Protein AF-A0A529SSW5-F1 (afdb_monomer_lite)

pLDDT: mean 92.97, std 4.86, range [81.88, 98.31]

Sequence (68 aa):
IHGGSQAAAVPGVAEVQFCVEPNTPIVRKGDYRDRMGHVIAASPDRVRTEAIIQRAVNLISWSISPFP

Secondary structure (DSSP, 8-state):
-BSHHHHHTSTTEEEEEESS-TT------SSGGG--EEEEE--SSHHHHHHHHHHHHHH-B---PPP-

Radius of gyration: 13.63 Å; chains: 1; bounding box: 31×20×36 Å

Structure (mmCIF, N/CA/C/O backbone):
data_AF-A0A529SSW5-F1
#
_entry.id   AF-A0A529SSW5-F1
#
loop_
_atom_site.group_PDB
_atom_site.id
_atom_site.type_symbol
_atom_site.label_atom_id
_atom_site.label_alt_id
_atom_site.label_comp_id
_atom_site.label_asym_id
_atom_site.label_entity_id
_atom_site.label_seq_id
_atom_site.pdbx_PDB_ins_code
_atom_site.Cartn_x
_atom_site.Cartn_y
_atom_site.Cartn_z
_atom_site.occupancy
_atom_site.B_iso_or_equiv
_atom_site.auth_seq_id
_atom_site.auth_comp_id
_atom_site.auth_asym_id
_atom_site.auth_atom_id
_atom_site.pdbx_PDB_model_num
ATOM 1 N N . ILE A 1 1 ? -9.240 7.967 3.008 1.00 87.44 1 ILE A N 1
ATOM 2 C CA . ILE A 1 1 ? -8.043 7.484 2.276 1.00 87.44 1 ILE A CA 1
ATOM 3 C C . ILE A 1 1 ? -8.093 8.116 0.901 1.00 87.44 1 ILE A C 1
ATOM 5 O O . ILE A 1 1 ? -9.135 8.018 0.261 1.00 87.44 1 ILE A O 1
ATOM 9 N N . HIS A 1 2 ? -7.031 8.786 0.467 1.00 91.56 2 HIS A N 1
ATOM 10 C CA . HIS A 1 2 ? -6.961 9.400 -0.860 1.00 91.56 2 HIS A CA 1
ATOM 11 C C . HIS A 1 2 ? -5.685 8.962 -1.578 1.00 91.56 2 HIS A C 1
ATOM 13 O O . HIS A 1 2 ? -4.743 8.493 -0.943 1.00 91.56 2 HIS A O 1
ATOM 19 N N . GLY A 1 3 ? -5.658 9.095 -2.905 1.00 92.88 3 GLY A N 1
ATOM 20 C CA . GLY A 1 3 ? -4.445 8.836 -3.682 1.00 92.88 3 GLY A CA 1
ATOM 21 C C . GLY A 1 3 ? -4.226 7.387 -4.115 1.00 92.88 3 GLY A C 1
ATOM 22 O O . GLY A 1 3 ? -3.290 7.119 -4.859 1.00 92.88 3 GLY A O 1
ATOM 23 N N . GLY A 1 4 ? -5.083 6.448 -3.696 1.00 94.25 4 GLY A N 1
ATOM 24 C CA . GLY A 1 4 ? -4.946 5.029 -4.040 1.00 94.25 4 GLY A CA 1
ATOM 25 C C . GLY A 1 4 ? -4.996 4.757 -5.545 1.00 94.25 4 GLY A C 1
ATOM 26 O O . GLY A 1 4 ? -4.139 4.056 -6.075 1.00 94.25 4 GLY A O 1
ATOM 27 N N . SER A 1 5 ? -5.947 5.371 -6.254 1.00 94.81 5 SER A N 1
ATOM 28 C CA . SER A 1 5 ? -6.048 5.251 -7.713 1.00 94.81 5 SER A CA 1
ATOM 29 C C . SER A 1 5 ? -4.852 5.885 -8.427 1.00 94.81 5 SER A C 1
ATOM 31 O O . SER A 1 5 ? -4.362 5.334 -9.407 1.00 94.81 5 SER A O 1
ATOM 33 N N . GLN A 1 6 ? -4.341 7.010 -7.919 1.00 97.12 6 GLN A N 1
ATOM 34 C CA . GLN A 1 6 ? -3.145 7.662 -8.455 1.00 97.12 6 GLN A CA 1
ATOM 35 C C . GLN A 1 6 ? -1.896 6.799 -8.251 1.00 97.12 6 GLN A C 1
ATOM 37 O O . GLN A 1 6 ? -1.087 6.683 -9.165 1.00 97.12 6 GLN A O 1
ATOM 42 N N . ALA A 1 7 ? -1.760 6.161 -7.086 1.00 97.31 7 ALA A N 1
ATOM 43 C CA . ALA A 1 7 ? -0.686 5.217 -6.806 1.00 97.31 7 ALA A CA 1
ATOM 44 C C . ALA A 1 7 ? -0.751 3.992 -7.731 1.00 97.31 7 ALA A C 1
ATOM 46 O O . ALA A 1 7 ? 0.267 3.607 -8.297 1.00 97.31 7 ALA A O 1
ATOM 47 N N . ALA A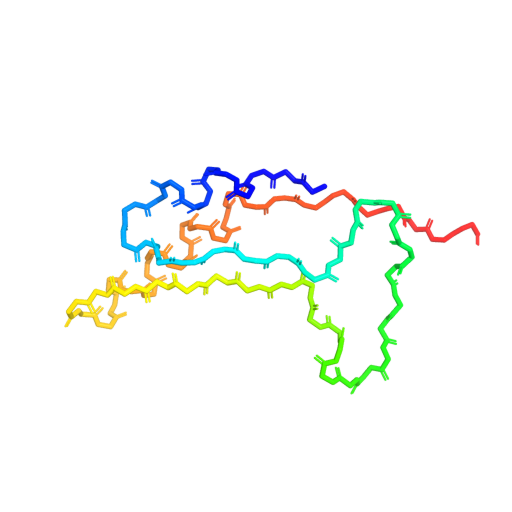 1 8 ? -1.944 3.429 -7.946 1.00 97.38 8 ALA A N 1
ATOM 48 C CA . ALA A 1 8 ? -2.151 2.305 -8.863 1.00 97.38 8 ALA A CA 1
ATOM 49 C C . ALA A 1 8 ? -1.859 2.664 -10.330 1.00 97.38 8 ALA A C 1
ATOM 51 O O . ALA A 1 8 ? -1.474 1.803 -11.113 1.00 97.38 8 ALA A O 1
ATOM 52 N N . ALA A 1 9 ? -2.010 3.938 -10.700 1.00 97.69 9 ALA A N 1
ATOM 53 C CA . ALA A 1 9 ? -1.703 4.433 -12.037 1.00 97.69 9 ALA A CA 1
ATOM 54 C C . ALA A 1 9 ? -0.200 4.686 -12.277 1.00 97.69 9 ALA A C 1
ATOM 56 O O . ALA A 1 9 ? 0.188 5.001 -13.404 1.00 97.69 9 ALA A O 1
ATOM 57 N N . VAL A 1 10 ? 0.663 4.575 -11.256 1.00 97.88 10 VAL A N 1
ATOM 58 C CA . VAL A 1 10 ? 2.112 4.747 -11.433 1.00 97.88 10 VAL A CA 1
ATOM 59 C C . VAL A 1 10 ? 2.667 3.592 -12.283 1.00 97.88 10 VAL A C 1
ATOM 61 O O . VAL A 1 10 ? 2.496 2.428 -11.918 1.00 97.88 10 VAL A O 1
ATOM 64 N N . PRO A 1 11 ? 3.391 3.869 -13.386 1.00 97.38 11 PRO A N 1
ATOM 65 C CA . PRO A 1 11 ? 3.983 2.817 -14.206 1.00 97.38 11 PRO A CA 1
ATOM 66 C C . PRO A 1 11 ? 4.905 1.894 -13.401 1.00 97.38 11 PRO A C 1
ATOM 68 O O . PRO A 1 11 ? 5.821 2.356 -12.717 1.00 97.38 11 PRO A O 1
ATOM 71 N N . GLY A 1 12 ? 4.674 0.586 -13.518 1.00 96.88 12 GLY A N 1
ATOM 72 C CA . GLY A 1 12 ? 5.409 -0.447 -12.785 1.00 96.88 12 GLY A CA 1
ATOM 73 C C . GLY A 1 12 ? 4.785 -0.839 -11.444 1.00 96.88 12 GLY A C 1
ATOM 74 O O . GLY A 1 12 ? 5.293 -1.758 -10.807 1.00 96.88 12 GLY A O 1
ATOM 75 N N . VAL A 1 13 ? 3.686 -0.206 -11.020 1.00 98.12 13 VAL A N 1
ATOM 76 C CA . VAL A 1 13 ? 2.848 -0.716 -9.928 1.00 98.12 13 VAL A CA 1
ATOM 77 C C . VAL A 1 13 ? 1.973 -1.848 -10.460 1.00 98.12 13 VAL A C 1
ATOM 79 O O . VAL A 1 13 ? 1.259 -1.688 -11.445 1.00 98.12 13 VAL A O 1
ATOM 82 N N . ALA A 1 14 ? 2.067 -3.006 -9.814 1.00 97.62 14 ALA A N 1
ATOM 83 C CA . ALA A 1 14 ? 1.271 -4.186 -10.123 1.00 97.62 14 ALA A CA 1
ATOM 84 C C . ALA A 1 14 ? 0.000 -4.250 -9.267 1.00 97.62 14 ALA A C 1
ATOM 86 O O . ALA A 1 14 ? -1.025 -4.740 -9.731 1.00 97.62 14 ALA A O 1
ATOM 87 N N . GLU A 1 15 ? 0.060 -3.753 -8.026 1.00 97.75 15 GLU A N 1
ATOM 88 C CA . GLU A 1 15 ? -1.055 -3.853 -7.087 1.00 97.75 15 GLU A CA 1
ATOM 89 C C . GLU A 1 15 ? -1.040 -2.730 -6.049 1.00 97.75 15 GLU A C 1
ATOM 91 O O . GLU A 1 15 ? 0.016 -2.351 -5.537 1.00 97.75 15 GLU A O 1
ATOM 96 N N . VAL A 1 16 ? -2.232 -2.243 -5.699 1.00 96.62 16 VAL A N 1
ATOM 97 C CA . VAL A 1 16 ? -2.485 -1.409 -4.520 1.00 96.62 16 VAL A CA 1
ATOM 98 C C . VAL A 1 16 ? -3.724 -1.958 -3.825 1.00 96.62 16 VAL A C 1
ATOM 100 O O . VAL A 1 16 ? -4.796 -1.998 -4.428 1.00 96.62 16 VAL A O 1
ATOM 103 N N . GLN A 1 17 ? -3.590 -2.350 -2.561 1.00 94.56 17 GLN A N 1
ATOM 104 C CA . GLN A 1 17 ? -4.703 -2.853 -1.759 1.00 94.56 17 GLN A CA 1
ATOM 105 C C . GLN A 1 17 ? -4.717 -2.189 -0.384 1.00 94.56 17 GLN A C 1
ATOM 107 O O . GLN A 1 17 ? -3.674 -2.005 0.243 1.00 94.56 17 GLN A O 1
ATOM 112 N N . PHE A 1 18 ? -5.912 -1.855 0.100 1.00 91.56 18 PHE A N 1
ATOM 113 C CA . PHE A 1 18 ? -6.137 -1.356 1.454 1.00 91.56 18 PHE A CA 1
ATOM 114 C C . PHE A 1 18 ? -6.981 -2.363 2.231 1.00 91.56 18 PHE A C 1
ATOM 116 O O . PHE A 1 18 ? -8.000 -2.832 1.731 1.00 91.56 18 PHE A O 1
ATOM 123 N N . CYS A 1 19 ? -6.550 -2.684 3.450 1.00 85.81 19 CYS A N 1
ATOM 124 C CA . CYS A 1 19 ? -7.241 -3.622 4.341 1.00 85.81 19 CYS A CA 1
ATOM 125 C C . CYS A 1 19 ? -8.132 -2.909 5.368 1.00 85.81 19 CYS A C 1
ATOM 127 O O . CYS A 1 19 ? -8.754 -3.559 6.202 1.00 85.81 19 CYS A O 1
ATOM 129 N N . VAL A 1 20 ? -8.158 -1.576 5.335 1.00 86.06 20 VAL A N 1
ATOM 130 C CA . VAL A 1 20 ? -8.952 -0.735 6.231 1.00 86.06 20 VAL A CA 1
ATOM 131 C C . VAL A 1 20 ? -9.986 0.033 5.422 1.00 86.06 20 VAL A C 1
ATOM 133 O O . VAL A 1 20 ? -9.670 0.652 4.403 1.00 86.06 20 VAL A O 1
ATOM 136 N N . GLU A 1 21 ? -11.230 -0.008 5.880 1.00 84.25 21 GLU A N 1
ATOM 137 C CA . GLU A 1 21 ? -12.307 0.756 5.268 1.00 84.25 21 GLU A CA 1
ATOM 138 C C . GLU A 1 21 ? -12.284 2.216 5.761 1.00 84.25 21 GLU A C 1
ATOM 140 O O . GLU A 1 21 ? -11.757 2.528 6.838 1.00 84.25 21 GLU A O 1
ATOM 145 N N . PRO A 1 22 ? -12.826 3.164 4.976 1.00 83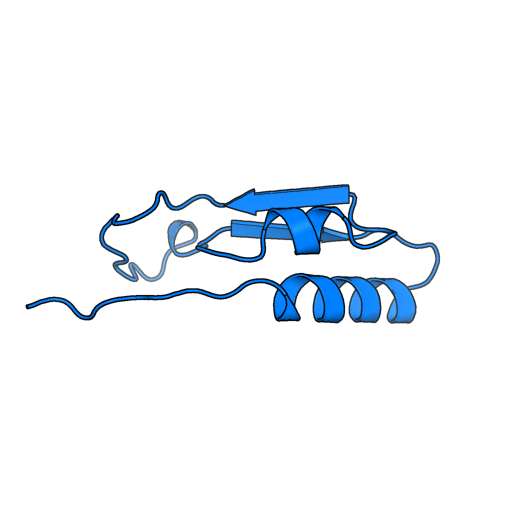.81 22 PRO A N 1
ATOM 146 C CA . PRO A 1 22 ? -13.014 4.533 5.438 1.00 83.81 22 PRO A CA 1
ATOM 147 C C . PRO A 1 22 ? -13.818 4.596 6.746 1.00 83.81 22 PRO A C 1
ATOM 149 O O . PRO A 1 22 ? -14.801 3.882 6.914 1.00 83.81 22 PRO A O 1
ATOM 152 N N . ASN A 1 23 ? -13.428 5.502 7.648 1.00 83.31 23 ASN A N 1
ATOM 153 C CA . ASN A 1 23 ? -14.070 5.733 8.952 1.00 83.31 23 ASN A CA 1
ATOM 154 C C . ASN A 1 23 ? -14.061 4.532 9.918 1.00 83.31 23 ASN A C 1
ATOM 156 O O . ASN A 1 23 ? -14.757 4.554 10.932 1.00 83.31 23 ASN A O 1
ATOM 160 N N . THR A 1 24 ? -13.260 3.498 9.652 1.00 87.00 24 THR A N 1
ATOM 161 C CA . THR A 1 24 ? -13.047 2.412 10.611 1.00 87.00 24 THR A CA 1
ATOM 162 C C . THR A 1 24 ? -12.068 2.838 11.716 1.00 87.00 24 THR A C 1
ATOM 164 O O . THR A 1 24 ? -11.037 3.443 11.410 1.00 87.00 24 THR A O 1
ATOM 167 N N . PRO A 1 25 ? -12.334 2.504 12.996 1.00 87.69 25 PRO A N 1
ATOM 168 C CA . PRO A 1 25 ? -11.370 2.657 14.081 1.00 87.69 25 PRO A CA 1
ATOM 169 C C . PRO A 1 25 ? -10.033 1.974 13.776 1.00 87.69 25 PRO A C 1
ATOM 171 O O . PRO A 1 25 ? -9.982 0.771 13.527 1.00 87.69 25 PRO A O 1
ATOM 174 N N . ILE A 1 26 ? -8.937 2.728 13.859 1.00 88.62 26 ILE A N 1
ATOM 175 C CA . ILE A 1 26 ? -7.582 2.195 13.686 1.00 88.62 26 ILE A CA 1
ATOM 176 C C . ILE A 1 26 ? -6.974 1.999 15.075 1.00 88.62 26 ILE A C 1
ATOM 178 O O . ILE A 1 26 ? -6.643 2.962 15.762 1.00 88.62 26 ILE A O 1
ATOM 182 N N . VAL A 1 27 ? -6.831 0.741 15.497 1.00 89.00 27 VAL A N 1
ATOM 183 C CA . VAL A 1 27 ? -6.234 0.375 16.790 1.00 89.00 27 VAL A CA 1
ATOM 184 C C . VAL A 1 27 ? -5.030 -0.520 16.543 1.00 89.00 27 VAL A C 1
ATOM 186 O O . VAL A 1 27 ? -5.186 -1.621 16.025 1.00 89.00 27 VAL A O 1
ATOM 189 N N . ARG A 1 28 ? -3.843 -0.073 16.964 1.00 89.38 28 ARG A N 1
ATOM 190 C CA . ARG A 1 28 ? -2.609 -0.861 16.878 1.00 89.38 28 ARG A CA 1
ATOM 191 C C . ARG A 1 28 ? -2.637 -1.995 17.909 1.00 89.38 28 ARG A C 1
ATOM 193 O O . ARG A 1 28 ? -2.720 -1.733 19.108 1.00 89.38 28 ARG A O 1
ATOM 200 N N . LYS A 1 29 ? -2.582 -3.243 17.451 1.00 90.25 29 LYS A N 1
ATOM 201 C CA . LYS A 1 29 ? -2.596 -4.466 18.269 1.00 90.25 29 LYS A CA 1
ATOM 202 C C . LYS A 1 29 ? -1.205 -5.051 18.505 1.00 90.25 29 LYS A C 1
ATOM 204 O O . LYS A 1 29 ? -1.048 -5.872 19.402 1.00 90.25 29 LYS A O 1
ATOM 209 N N . GLY A 1 30 ? -0.205 -4.620 17.741 1.00 91.25 30 GLY A N 1
ATOM 210 C CA . GLY A 1 30 ? 1.146 -5.177 17.761 1.00 91.25 30 GLY A CA 1
ATOM 211 C C . GLY A 1 30 ? 1.272 -6.497 16.997 1.00 91.25 30 GLY A C 1
ATOM 212 O O . GLY A 1 30 ? 2.286 -7.176 17.139 1.00 91.25 30 GLY A O 1
ATOM 213 N N . ASP A 1 31 ? 0.264 -6.870 16.203 1.00 90.25 31 ASP A N 1
ATOM 214 C CA . ASP A 1 31 ? 0.258 -8.086 15.390 1.00 90.25 31 ASP A CA 1
ATOM 215 C C . ASP A 1 31 ? 0.274 -7.766 13.881 1.00 90.25 31 ASP A C 1
ATOM 217 O O . ASP A 1 31 ? 0.321 -6.610 13.455 1.00 90.25 31 ASP A O 1
ATOM 221 N N . TYR A 1 32 ? 0.279 -8.800 13.037 1.00 83.50 32 TYR A N 1
ATOM 222 C CA . TYR A 1 32 ? 0.377 -8.638 11.582 1.00 83.50 32 TYR A CA 1
ATOM 223 C C . TYR A 1 32 ? -0.842 -7.947 10.939 1.00 83.50 32 TYR A C 1
ATOM 225 O O . TYR A 1 32 ? -0.762 -7.556 9.773 1.00 83.50 32 TYR A O 1
ATOM 233 N N . ARG A 1 33 ? -1.955 -7.790 11.667 1.00 81.88 33 ARG A N 1
ATOM 234 C CA . ARG A 1 33 ? -3.185 -7.132 11.200 1.00 81.88 33 ARG A CA 1
ATOM 235 C C . ARG A 1 33 ? -3.135 -5.615 11.351 1.00 81.88 33 ARG A C 1
ATOM 237 O O . ARG A 1 33 ? -4.023 -4.938 10.852 1.00 81.88 33 ARG A O 1
ATOM 244 N N . ASP A 1 34 ? -2.069 -5.073 11.942 1.00 88.25 34 ASP A N 1
ATOM 245 C CA . ASP A 1 34 ? -1.820 -3.626 11.995 1.00 88.25 34 ASP A CA 1
ATOM 246 C C . ASP A 1 34 ? -1.477 -3.020 10.620 1.00 88.25 34 ASP A C 1
ATOM 248 O O . ASP A 1 34 ? -1.310 -1.806 10.485 1.00 88.25 34 ASP A O 1
ATOM 252 N N . ARG A 1 35 ? -1.347 -3.851 9.578 1.00 89.06 35 ARG A N 1
ATOM 253 C CA . ARG A 1 35 ? -1.125 -3.395 8.204 1.00 89.06 35 ARG A CA 1
ATOM 254 C C . ARG A 1 35 ? -2.384 -2.721 7.664 1.00 89.06 35 ARG A C 1
ATOM 256 O O . ARG A 1 35 ? -3.435 -3.339 7.548 1.00 89.06 35 ARG A O 1
ATOM 263 N N . MET A 1 36 ? -2.240 -1.471 7.240 1.00 89.25 36 MET A N 1
ATOM 264 C CA . MET A 1 36 ? -3.332 -0.701 6.629 1.00 89.25 36 MET A CA 1
ATOM 265 C C . MET A 1 36 ? -3.540 -1.044 5.141 1.00 89.25 36 MET A C 1
ATOM 267 O O . MET A 1 36 ? -4.581 -0.741 4.563 1.00 89.25 36 MET A O 1
ATOM 271 N N . GLY A 1 37 ? -2.558 -1.689 4.511 1.00 91.44 37 GLY A N 1
ATOM 272 C CA . GLY A 1 37 ? -2.574 -2.067 3.101 1.00 91.44 37 GLY A CA 1
ATOM 273 C C . GLY A 1 37 ? -1.170 -2.353 2.575 1.00 91.44 37 GLY A C 1
ATOM 274 O O . GLY A 1 37 ? -0.208 -2.393 3.350 1.00 91.44 37 GLY A O 1
ATOM 275 N N . HIS A 1 38 ? -1.048 -2.512 1.259 1.00 94.12 38 HIS A N 1
ATOM 276 C CA . HIS A 1 38 ? 0.232 -2.682 0.574 1.00 94.12 38 HIS A CA 1
ATOM 277 C C . HIS A 1 38 ? 0.223 -2.126 -0.852 1.00 94.12 38 HIS A C 1
ATOM 279 O O . HIS A 1 38 ? -0.820 -1.927 -1.474 1.00 94.12 38 HIS A O 1
ATOM 285 N N . VAL A 1 39 ? 1.434 -1.900 -1.361 1.00 96.88 39 VAL A N 1
ATOM 286 C CA . VAL A 1 39 ? 1.728 -1.537 -2.748 1.00 96.88 39 VAL A CA 1
ATOM 287 C C . VAL A 1 39 ? 2.774 -2.519 -3.265 1.00 96.88 39 VAL A C 1
ATOM 289 O O . VAL A 1 39 ? 3.800 -2.718 -2.613 1.00 96.88 39 VAL A O 1
ATOM 292 N N . ILE A 1 40 ? 2.529 -3.119 -4.426 1.00 97.62 40 ILE A N 1
ATOM 293 C CA . ILE A 1 40 ? 3.479 -4.002 -5.110 1.00 97.62 40 ILE A CA 1
ATOM 294 C C . ILE A 1 40 ? 3.923 -3.311 -6.392 1.00 97.62 40 ILE A C 1
ATOM 296 O O . ILE A 1 40 ? 3.094 -2.927 -7.215 1.00 97.62 40 ILE A O 1
ATOM 300 N N . ALA A 1 41 ? 5.235 -3.185 -6.576 1.00 98.00 41 ALA A N 1
ATOM 301 C CA . ALA A 1 41 ? 5.835 -2.692 -7.806 1.00 98.00 41 ALA A CA 1
ATOM 302 C C . ALA A 1 41 ? 6.841 -3.701 -8.355 1.00 98.00 41 ALA A C 1
ATOM 304 O O . ALA A 1 41 ? 7.500 -4.413 -7.596 1.00 98.00 41 ALA A O 1
ATOM 305 N N . ALA A 1 42 ? 6.975 -3.737 -9.676 1.00 97.00 42 ALA A N 1
ATOM 306 C CA . ALA A 1 42 ? 7.880 -4.628 -10.375 1.00 97.00 42 ALA A CA 1
ATOM 307 C C . ALA A 1 42 ? 8.676 -3.861 -11.429 1.00 97.00 42 ALA A C 1
ATOM 309 O O . ALA A 1 42 ? 8.136 -3.096 -12.230 1.00 97.00 42 ALA A O 1
ATOM 310 N N . SER A 1 43 ? 9.982 -4.102 -11.450 1.00 97.06 43 SER A N 1
ATOM 311 C CA . SER A 1 43 ? 10.846 -3.686 -12.542 1.00 97.06 43 SER A CA 1
ATOM 312 C C . SER A 1 43 ? 12.101 -4.567 -12.602 1.00 97.06 43 SER A C 1
ATOM 314 O O . SER A 1 43 ? 12.418 -5.226 -11.609 1.00 97.06 43 SER A O 1
ATOM 316 N N . PRO A 1 44 ? 12.836 -4.585 -13.731 1.00 96.31 44 PRO A N 1
ATOM 317 C CA . PRO A 1 44 ? 14.055 -5.390 -13.867 1.00 96.31 44 PRO A CA 1
ATOM 318 C C . PRO A 1 44 ? 15.222 -4.947 -12.972 1.00 96.31 44 PRO A C 1
ATOM 320 O O . PRO A 1 44 ? 16.227 -5.645 -12.900 1.00 96.31 44 PRO A O 1
ATOM 323 N N . ASP A 1 45 ? 15.121 -3.782 -12.326 1.00 96.69 45 ASP A N 1
ATOM 324 C CA . ASP A 1 45 ? 16.181 -3.192 -11.515 1.00 96.69 45 ASP A CA 1
ATOM 325 C C . ASP A 1 45 ? 15.671 -2.859 -10.107 1.00 96.69 45 ASP A C 1
ATOM 327 O O . ASP A 1 45 ? 14.600 -2.277 -9.926 1.00 96.69 45 ASP A O 1
ATOM 331 N N . ARG A 1 46 ? 16.456 -3.207 -9.085 1.00 96.81 46 ARG A N 1
ATOM 332 C CA . ARG A 1 46 ? 16.051 -3.020 -7.687 1.00 96.81 46 ARG A CA 1
ATOM 333 C C . ARG A 1 46 ? 15.882 -1.542 -7.330 1.00 96.81 46 ARG A C 1
ATOM 335 O O . ARG A 1 46 ? 14.908 -1.202 -6.662 1.00 96.81 46 ARG A O 1
ATOM 342 N N . VAL A 1 47 ? 16.793 -0.680 -7.785 1.00 97.81 47 VAL A N 1
ATOM 343 C CA . VAL A 1 47 ? 16.769 0.760 -7.474 1.00 97.81 47 VAL A CA 1
ATOM 344 C C . VAL A 1 47 ? 15.537 1.414 -8.099 1.00 97.81 47 VAL A C 1
ATOM 346 O O . VAL A 1 47 ? 14.852 2.221 -7.473 1.00 97.81 47 VAL A O 1
ATOM 349 N N . ARG A 1 48 ? 15.190 1.012 -9.321 1.00 97.94 48 ARG A N 1
ATOM 350 C CA . ARG A 1 48 ? 13.972 1.451 -9.999 1.00 97.94 48 ARG A CA 1
ATOM 351 C C . ARG A 1 48 ? 12.712 0.989 -9.277 1.00 97.94 48 ARG A C 1
ATOM 353 O O . ARG A 1 48 ? 11.804 1.799 -9.112 1.00 97.94 48 ARG A O 1
ATOM 360 N N . THR A 1 49 ? 12.650 -0.264 -8.830 1.00 98.06 49 THR A N 1
ATOM 361 C CA . THR A 1 49 ? 11.504 -0.769 -8.058 1.00 98.06 49 THR A CA 1
ATOM 362 C C . THR A 1 49 ? 11.313 0.035 -6.771 1.00 98.06 49 THR A C 1
ATOM 364 O O . THR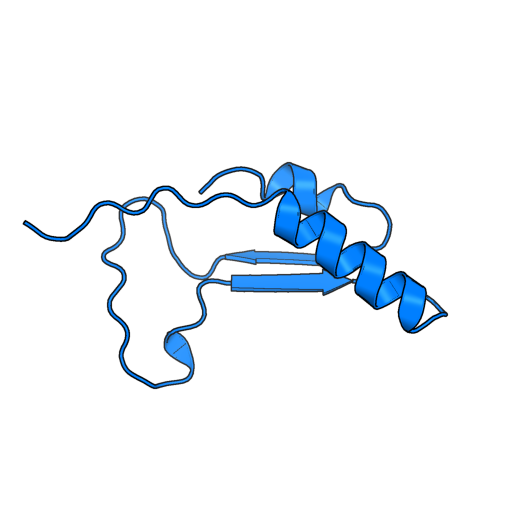 A 1 49 ? 10.198 0.463 -6.484 1.00 98.06 49 THR A O 1
ATOM 367 N N . GLU A 1 50 ? 12.391 0.329 -6.042 1.00 97.81 50 GLU A N 1
ATOM 368 C CA . GLU A 1 50 ? 12.347 1.174 -4.843 1.00 97.81 50 GLU A CA 1
ATOM 369 C C . GLU A 1 50 ? 11.837 2.591 -5.151 1.00 97.81 50 GLU A C 1
ATOM 371 O O . GLU A 1 50 ? 10.946 3.097 -4.467 1.00 97.81 50 GLU A O 1
ATOM 376 N N . ALA A 1 51 ? 12.311 3.202 -6.240 1.00 98.19 51 ALA A N 1
ATOM 377 C CA . ALA A 1 51 ? 11.840 4.513 -6.676 1.00 98.19 51 ALA A CA 1
ATOM 378 C C . ALA A 1 51 ? 10.348 4.516 -7.065 1.00 98.19 51 ALA A C 1
ATOM 380 O O . ALA A 1 51 ? 9.643 5.489 -6.784 1.00 98.19 51 ALA A O 1
ATOM 381 N N . ILE A 1 52 ? 9.853 3.446 -7.700 1.00 98.31 52 ILE A N 1
ATOM 382 C CA . ILE A 1 52 ? 8.428 3.288 -8.035 1.00 98.31 52 ILE A CA 1
ATOM 383 C C . ILE A 1 52 ? 7.597 3.179 -6.754 1.00 98.31 52 ILE A C 1
ATOM 385 O O . ILE A 1 52 ? 6.609 3.903 -6.622 1.00 98.31 52 ILE A O 1
ATOM 389 N N . ILE A 1 53 ? 8.018 2.346 -5.794 1.00 97.69 53 ILE A N 1
ATOM 390 C CA . ILE A 1 53 ? 7.335 2.201 -4.498 1.00 97.69 53 ILE A CA 1
ATOM 391 C C . ILE A 1 53 ? 7.276 3.550 -3.784 1.00 97.69 53 ILE A C 1
ATOM 393 O O . ILE A 1 53 ? 6.198 3.968 -3.364 1.00 97.69 53 ILE A O 1
ATOM 397 N N . GLN A 1 54 ? 8.399 4.266 -3.696 1.00 97.81 54 GLN A N 1
ATOM 398 C CA . GLN A 1 54 ? 8.442 5.555 -3.010 1.00 97.81 54 GLN A CA 1
ATOM 399 C C . GLN A 1 54 ? 7.501 6.576 -3.659 1.00 97.81 54 GLN A C 1
ATOM 401 O O . GLN A 1 54 ? 6.777 7.281 -2.957 1.00 97.81 54 GLN A O 1
ATOM 406 N N . ARG A 1 55 ? 7.469 6.643 -4.998 1.00 97.69 55 ARG A N 1
ATOM 407 C CA . ARG A 1 55 ? 6.537 7.517 -5.728 1.00 97.69 55 ARG A CA 1
ATOM 408 C C . ARG A 1 55 ? 5.083 7.148 -5.454 1.00 97.69 55 ARG A C 1
ATOM 410 O O . ARG A 1 55 ? 4.296 8.038 -5.159 1.00 97.69 55 ARG A O 1
ATOM 417 N N . ALA A 1 56 ? 4.738 5.866 -5.534 1.00 97.88 56 ALA A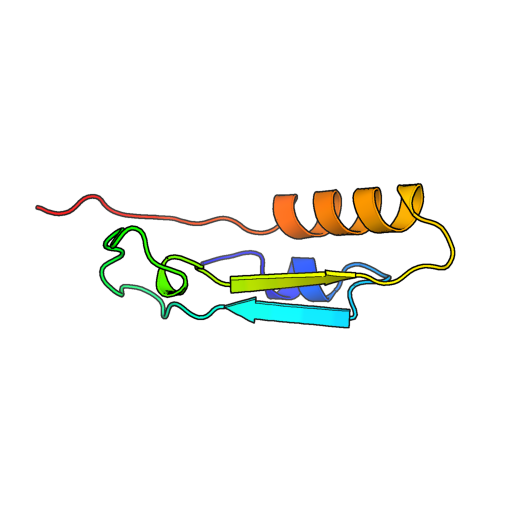 N 1
ATOM 418 C CA . ALA A 1 56 ? 3.374 5.395 -5.321 1.00 97.88 56 ALA A CA 1
ATOM 419 C C . ALA A 1 56 ? 2.896 5.660 -3.885 1.00 97.88 56 ALA A C 1
ATOM 421 O O . ALA A 1 56 ? 1.817 6.213 -3.693 1.00 97.88 56 ALA A O 1
ATOM 422 N N . VAL A 1 57 ? 3.716 5.348 -2.877 1.00 95.94 57 VAL A N 1
ATOM 423 C CA . VAL A 1 57 ? 3.379 5.575 -1.462 1.00 95.94 57 VAL A CA 1
ATOM 424 C C . VAL A 1 57 ? 3.227 7.065 -1.153 1.00 95.94 57 VAL A C 1
ATOM 426 O O . VAL A 1 57 ? 2.299 7.436 -0.442 1.00 95.94 57 VAL A O 1
ATOM 429 N N . ASN A 1 58 ? 4.060 7.932 -1.740 1.00 96.56 58 ASN A N 1
ATOM 430 C CA . ASN A 1 58 ? 3.962 9.383 -1.545 1.00 96.56 58 ASN A CA 1
ATOM 431 C C . ASN A 1 58 ? 2.667 9.999 -2.104 1.00 96.56 58 ASN A C 1
ATOM 433 O O . ASN A 1 58 ? 2.313 11.111 -1.719 1.00 96.56 58 ASN A O 1
ATOM 437 N N . LEU A 1 59 ? 1.968 9.311 -3.013 1.00 96.56 59 LEU A N 1
ATOM 438 C CA . LEU A 1 59 ? 0.670 9.760 -3.523 1.00 96.56 59 LEU A CA 1
ATOM 439 C C . LEU A 1 59 ? -0.481 9.419 -2.572 1.00 96.56 59 LEU A C 1
ATOM 441 O O . LEU A 1 59 ? -1.538 10.038 -2.667 1.00 96.56 59 LEU A O 1
ATOM 445 N N . ILE A 1 60 ? -0.296 8.449 -1.672 1.00 94.56 60 ILE A N 1
ATOM 446 C CA . ILE A 1 60 ? -1.341 7.970 -0.770 1.00 94.56 60 ILE A CA 1
ATOM 447 C C . ILE A 1 60 ? -1.337 8.825 0.492 1.00 94.56 60 ILE A C 1
ATOM 449 O O . ILE A 1 60 ? -0.344 8.900 1.213 1.00 94.56 60 ILE A O 1
ATOM 453 N N . SER A 1 61 ? -2.481 9.429 0.798 1.00 92.25 61 SER A N 1
ATOM 454 C CA . SER A 1 61 ? -2.661 10.219 2.011 1.00 92.25 61 SER A CA 1
ATOM 455 C C . SER A 1 61 ? -3.807 9.696 2.869 1.00 92.25 61 SER A C 1
ATOM 457 O O . SER A 1 61 ? -4.847 9.217 2.393 1.00 92.25 61 SER A O 1
ATOM 459 N N . TRP A 1 62 ? -3.595 9.797 4.178 1.00 88.50 62 TRP A N 1
ATOM 460 C CA . TRP A 1 62 ? -4.520 9.344 5.204 1.00 88.50 62 TRP A CA 1
ATOM 461 C C . TRP A 1 62 ? -4.943 10.536 6.051 1.00 88.50 62 TRP A C 1
ATOM 463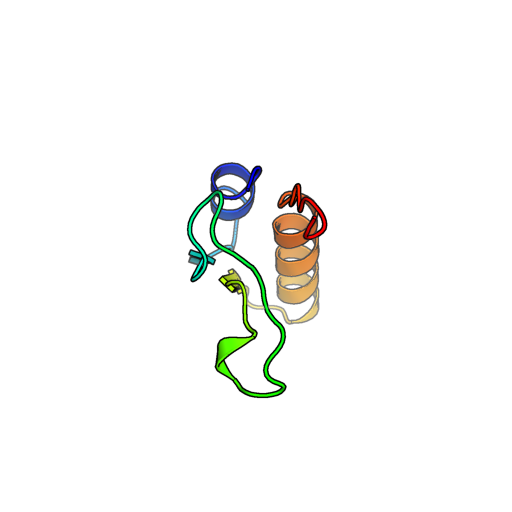 O O . TRP A 1 62 ? -4.107 11.285 6.547 1.00 88.50 62 TRP A O 1
ATOM 473 N N . SER A 1 63 ? -6.251 10.693 6.222 1.00 90.06 63 SER A N 1
ATOM 474 C CA . SER A 1 63 ? -6.820 11.554 7.252 1.00 90.06 63 SER A CA 1
ATOM 475 C C . SER A 1 63 ? -7.315 10.627 8.354 1.00 90.06 63 SER A C 1
ATOM 477 O O . SER A 1 63 ? -8.162 9.771 8.094 1.00 90.06 63 SER A O 1
ATOM 479 N N . ILE A 1 64 ? -6.708 10.728 9.534 1.00 88.75 64 ILE A N 1
ATOM 480 C CA . ILE A 1 64 ? -7.023 9.901 10.700 1.00 88.75 64 ILE A CA 1
ATOM 481 C C . ILE A 1 64 ? -7.447 10.854 11.809 1.00 88.75 64 ILE A C 1
ATOM 483 O O . ILE A 1 64 ? -6.661 11.701 12.233 1.00 88.75 64 ILE A O 1
ATOM 487 N N . SER A 1 65 ? -8.689 10.724 12.263 1.00 90.12 65 SER A N 1
ATOM 488 C CA . SER A 1 65 ? -9.174 11.450 13.433 1.00 90.12 65 SER A CA 1
ATOM 489 C C . SER A 1 65 ? -8.756 10.707 14.705 1.00 90.12 65 SER A C 1
ATOM 491 O O . SER A 1 65 ? -8.870 9.479 14.743 1.00 90.12 65 SER A O 1
ATOM 493 N N . PRO A 1 66 ? -8.273 11.411 15.744 1.00 88.88 66 PRO A N 1
ATOM 494 C CA . PRO A 1 66 ? -8.055 10.793 17.044 1.00 88.88 66 PRO A CA 1
ATOM 495 C C . PRO A 1 66 ? -9.386 10.301 17.626 1.00 88.88 66 PRO A C 1
ATOM 497 O O . PRO A 1 66 ? -10.457 10.804 17.274 1.00 88.88 66 PRO A O 1
ATOM 500 N N . PHE A 1 67 ? -9.311 9.317 18.520 1.00 87.12 67 PHE A N 1
ATOM 501 C CA . PHE A 1 67 ? -10.468 8.919 19.316 1.00 87.12 67 PHE A CA 1
ATOM 502 C C . PHE A 1 67 ? -10.937 10.091 20.202 1.00 87.12 67 PHE A C 1
ATOM 504 O O . PHE A 1 67 ? -10.086 10.890 20.608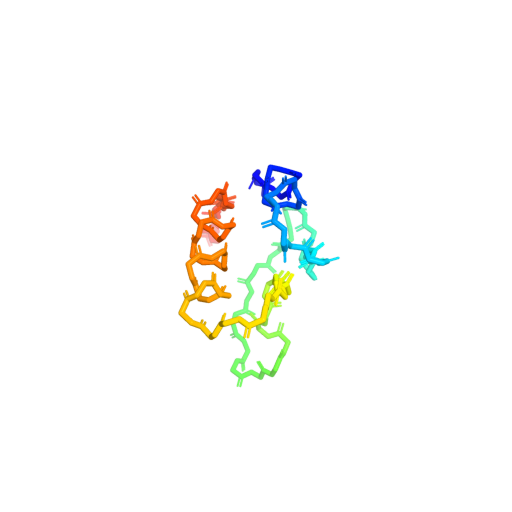 1.00 87.12 67 PHE A O 1
ATOM 511 N N . PRO A 1 68 ? -12.251 10.206 20.476 1.00 84.44 68 PRO A N 1
ATOM 512 C CA . PRO A 1 68 ? -12.770 11.108 21.503 1.00 84.44 68 PRO A CA 1
ATOM 513 C C . PRO A 1 68 ? -12.161 10.844 22.883 1.00 84.44 68 PRO A C 1
ATOM 515 O O . PRO A 1 68 ? -11.842 9.664 23.171 1.00 84.44 68 PRO A O 1
#

Foldseek 3Di:
DDQQVVLCPQPQWPDWDAPDDPPDDQDDPVDPSNDRTDIAGDDPDPVVRVVSRVVSVVRDDDDDDDDD